Protein AF-A0A8I0ETS9-F1 (afdb_monomer)

InterPro domains:
  IPR029068 Glyoxalase/Bleomycin resistance protein/Dihydroxybiphenyl dioxygenase [G3DSA:3.10.180.10] (1-28)
  IPR029068 Glyoxalase/Bleomycin resistance protein/Dihydroxybiphenyl dioxygenase [G3DSA:3.10.180.10] (29-69)
  IPR029068 Glyoxalase/Bleomycin resistance protein/Dihydroxybiphenyl dioxygenase [SSF54593] (1-58)

Sequence (69 aa):
MVQRLSLITLGVADLDRARSFHEDGLVKDNDEVRWGGYSGYIADPDGHPWEIAHHRFWTIHEDSRTTLR

Nearest PDB structures (foldseek):
  3bqx-assembly1_A-2  TM=8.344E-01  e=2.436E-03  Fulvimarina pelagi HTCC2506
  6on1-assembly3_F  TM=8.444E-01  e=4.392E-01  Streptomyces sclerotialus
  8hl1-assembly1_L47A  TM=3.701E-01  e=5.711E+00  Sulfolobus acidocaldarius DSM 639

Solvent-accessible surface area (backbone atoms only — not comparable to full-atom values): 4490 Å² total; per-residue (Å²): 139,76,71,58,83,88,77,84,87,78,90,68,93,48,70,67,52,38,50,48,48,68,73,76,51,88,76,46,86,70,44,80,40,97,88,65,32,40,45,29,50,38,59,48,67,85,59,54,78,42,79,54,70,48,54,80,48,52,46,74,44,98,40,52,51,73,43,80,114

Radius of gyration: 14.87 Å; Cα contacts (8 Å, |Δi|>4): 83; chains: 1; bounding box: 34×24×36 Å

Secondary structure (DSSP, 8-state):
------------S-HHHHHHHHHH------EEETTTEEEEEEE-TT--EEEEEEETTEEE-TT--EEE-

Organism: NCBI:txid2663859

Mean predicted aligned error: 7.68 Å

Structure (mmCIF, N/CA/C/O backbone):
data_AF-A0A8I0ETS9-F1
#
_entry.id   AF-A0A8I0ETS9-F1
#
loop_
_atom_site.group_PDB
_atom_site.id
_atom_site.type_symbol
_atom_site.label_atom_id
_atom_site.label_alt_id
_atom_site.label_comp_id
_atom_site.label_asym_id
_atom_site.label_entity_id
_atom_site.label_seq_id
_atom_site.pdbx_PDB_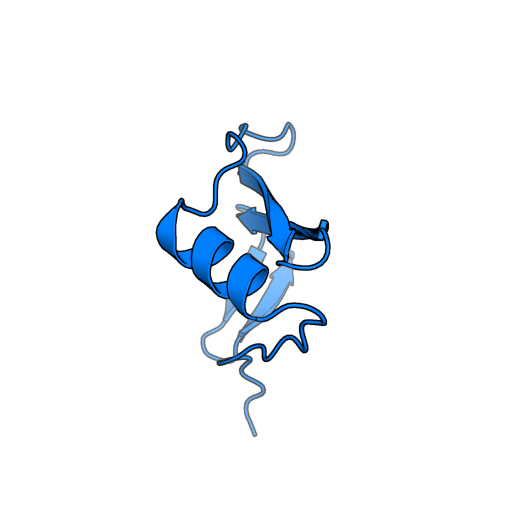ins_code
_atom_site.Cartn_x
_atom_site.Cartn_y
_atom_site.Cartn_z
_atom_site.occupancy
_atom_site.B_iso_or_equiv
_atom_site.auth_seq_id
_atom_site.auth_comp_id
_atom_site.auth_asym_id
_atom_site.auth_atom_id
_atom_site.pdbx_PDB_model_num
ATOM 1 N N . MET A 1 1 ? 21.618 9.434 0.941 1.00 52.78 1 MET A N 1
ATOM 2 C CA . MET A 1 1 ? 20.591 8.570 1.5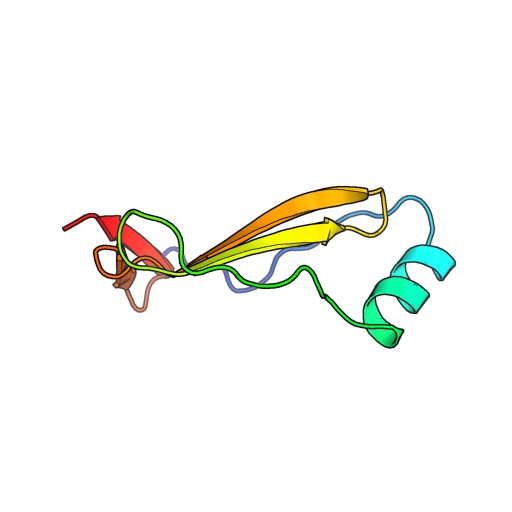60 1.00 52.78 1 MET A CA 1
ATOM 3 C C . MET A 1 1 ? 19.483 8.403 0.528 1.00 52.78 1 MET A C 1
ATOM 5 O O . MET A 1 1 ? 19.115 9.395 -0.083 1.00 52.78 1 MET A O 1
ATOM 9 N N . VAL A 1 2 ? 19.062 7.171 0.257 1.00 48.94 2 VAL A N 1
ATOM 10 C CA . VAL A 1 2 ? 18.097 6.797 -0.795 1.00 48.94 2 VAL A CA 1
ATOM 11 C C . VAL A 1 2 ? 16.734 6.572 -0.132 1.00 48.94 2 VAL A C 1
ATOM 13 O O . VAL A 1 2 ? 16.672 5.885 0.886 1.00 48.94 2 VAL A O 1
ATOM 16 N N . GLN A 1 3 ? 15.665 7.184 -0.650 1.00 49.44 3 GLN A N 1
ATOM 17 C CA . GLN A 1 3 ? 14.367 7.266 0.032 1.00 49.44 3 GLN A CA 1
ATOM 18 C C . GLN A 1 3 ? 13.367 6.230 -0.496 1.00 49.44 3 GLN A C 1
ATOM 20 O O . GLN A 1 3 ? 12.526 6.545 -1.329 1.00 49.44 3 GLN A O 1
ATOM 25 N N . ARG A 1 4 ? 13.439 5.006 0.040 1.00 63.38 4 ARG A N 1
ATOM 26 C CA . ARG A 1 4 ? 12.585 3.877 -0.352 1.00 63.38 4 ARG A CA 1
ATOM 27 C C . ARG A 1 4 ? 11.398 3.669 0.591 1.00 63.38 4 ARG A C 1
ATOM 29 O O . ARG A 1 4 ? 11.592 3.503 1.794 1.00 63.38 4 ARG A O 1
ATOM 36 N N . LEU A 1 5 ? 10.184 3.570 0.045 1.00 67.25 5 LEU A N 1
ATOM 37 C CA . LEU A 1 5 ? 9.005 3.115 0.787 1.00 67.25 5 LEU A CA 1
ATOM 38 C C . LEU A 1 5 ? 8.947 1.580 0.724 1.00 67.25 5 LEU A C 1
ATOM 40 O O . LEU A 1 5 ? 8.679 1.016 -0.328 1.00 67.25 5 LEU A O 1
ATOM 44 N N . SER A 1 6 ? 9.259 0.900 1.830 1.00 70.50 6 SER A N 1
ATOM 45 C CA . SER A 1 6 ? 9.243 -0.581 1.894 1.00 70.50 6 SER A CA 1
ATOM 46 C C . SER A 1 6 ? 8.021 -1.140 2.626 1.00 70.50 6 SER A C 1
ATOM 48 O O . SER A 1 6 ? 7.745 -2.331 2.537 1.00 70.50 6 SER A O 1
ATOM 50 N N . LEU A 1 7 ? 7.329 -0.296 3.392 1.00 77.19 7 LEU A N 1
ATOM 51 C CA . LEU A 1 7 ? 6.217 -0.681 4.250 1.00 77.19 7 LEU A CA 1
ATOM 52 C C . LEU A 1 7 ? 5.279 0.514 4.417 1.00 77.19 7 LEU A C 1
ATOM 54 O O . LEU A 1 7 ? 5.740 1.638 4.626 1.00 77.19 7 LEU A O 1
ATOM 58 N N . ILE A 1 8 ? 3.980 0.243 4.364 1.00 80.94 8 ILE A N 1
ATOM 59 C CA . ILE A 1 8 ? 2.931 1.157 4.809 1.00 80.94 8 ILE A CA 1
ATOM 60 C C . ILE A 1 8 ? 2.245 0.476 5.992 1.00 80.94 8 ILE A C 1
ATOM 62 O O . ILE A 1 8 ? 1.822 -0.673 5.878 1.00 80.94 8 ILE A O 1
ATOM 66 N N . THR A 1 9 ? 2.149 1.178 7.119 1.00 80.12 9 THR A N 1
ATOM 67 C CA . THR A 1 9 ? 1.351 0.739 8.268 1.00 80.12 9 THR A CA 1
ATOM 68 C C . THR A 1 9 ? 0.069 1.551 8.292 1.00 80.12 9 THR A C 1
ATOM 70 O O . THR A 1 9 ? 0.123 2.778 8.370 1.00 80.12 9 THR A O 1
ATOM 73 N N . LEU A 1 10 ? -1.070 0.866 8.247 1.00 82.88 10 LEU A N 1
ATOM 74 C CA . LEU A 1 10 ? -2.388 1.473 8.388 1.00 82.88 10 LEU A CA 1
ATOM 75 C C . LEU A 1 10 ? -2.930 1.146 9.778 1.00 82.88 10 LEU A C 1
ATOM 77 O O . LEU A 1 10 ? -2.957 -0.017 10.180 1.00 82.88 10 LEU A O 1
ATOM 81 N N . GLY A 1 11 ? -3.324 2.178 10.523 1.00 84.00 11 GLY A N 1
ATOM 82 C CA . GLY A 1 11 ? -4.152 1.985 11.709 1.00 84.00 11 GLY A CA 1
ATOM 83 C C . GLY A 1 11 ? -5.559 1.604 11.265 1.00 84.00 11 GLY A C 1
ATOM 84 O O . GLY A 1 11 ? -6.056 2.175 10.302 1.00 84.00 11 GLY A O 1
ATOM 85 N N . VAL A 1 12 ? -6.167 0.644 11.953 1.00 86.25 12 VAL A N 1
ATOM 86 C CA . VAL A 1 12 ? -7.528 0.170 11.674 1.00 86.25 12 VAL A CA 1
ATOM 87 C C . VAL A 1 12 ? -8.362 0.295 12.940 1.00 86.25 12 VAL A C 1
ATOM 89 O O . VAL A 1 12 ? -7.840 0.087 14.040 1.00 86.25 12 VAL A O 1
ATOM 92 N N . ALA A 1 13 ? -9.642 0.637 12.804 1.00 87.69 13 ALA A N 1
ATOM 93 C CA . ALA A 1 13 ? -10.540 0.734 13.955 1.00 87.69 13 ALA A CA 1
ATOM 94 C C . ALA A 1 13 ? -11.075 -0.638 14.411 1.00 87.69 13 ALA A C 1
ATOM 96 O O . ALA A 1 13 ? -11.421 -0.802 15.582 1.00 87.69 13 ALA A O 1
ATOM 97 N N . ASP A 1 14 ? -11.123 -1.619 13.502 1.00 90.00 14 ASP A N 1
ATOM 98 C CA . ASP A 1 14 ? -11.702 -2.951 13.711 1.00 90.00 14 ASP A CA 1
ATOM 99 C C . ASP A 1 14 ? -10.740 -4.056 13.224 1.00 90.00 14 ASP A C 1
ATOM 101 O O . ASP A 1 14 ? -10.440 -4.173 12.032 1.00 90.00 14 ASP A O 1
ATOM 105 N N . LEU A 1 15 ? -10.236 -4.868 14.162 1.00 88.69 15 LEU A N 1
ATOM 106 C CA . LEU A 1 15 ? -9.251 -5.920 13.884 1.00 88.69 15 LEU A CA 1
ATOM 107 C C . LEU A 1 15 ? -9.853 -7.126 13.153 1.00 88.69 15 LEU A C 1
ATOM 109 O O . LEU A 1 15 ? -9.184 -7.708 12.297 1.00 88.69 15 LEU A O 1
ATOM 113 N N . ASP A 1 16 ? -11.089 -7.502 13.474 1.00 89.56 16 ASP A N 1
ATOM 114 C CA . ASP A 1 16 ? -11.739 -8.661 12.858 1.00 89.56 16 ASP A CA 1
ATOM 115 C C . ASP A 1 16 ? -12.065 -8.349 11.397 1.00 89.56 16 ASP A C 1
ATOM 117 O O . ASP A 1 16 ? -11.765 -9.142 10.503 1.00 89.56 16 ASP A O 1
ATOM 121 N N . ARG A 1 17 ? -12.545 -7.129 11.130 1.00 84.12 17 ARG A N 1
ATOM 122 C CA . ARG A 1 17 ? -12.739 -6.630 9.766 1.00 84.12 17 ARG A CA 1
ATOM 123 C C . ARG A 1 17 ? -11.427 -6.554 8.987 1.00 84.12 17 ARG A C 1
ATOM 125 O O . ARG A 1 17 ? -11.390 -6.930 7.815 1.00 84.12 17 ARG A O 1
ATOM 132 N N . ALA A 1 18 ? -10.345 -6.105 9.626 1.00 84.88 18 ALA A N 1
ATOM 133 C CA . ALA A 1 18 ? -9.028 -6.087 8.999 1.00 84.88 18 ALA A CA 1
ATOM 134 C C . ALA A 1 18 ? -8.531 -7.492 8.652 1.00 84.88 18 ALA A C 1
ATOM 136 O O . ALA A 1 18 ? -7.974 -7.684 7.572 1.00 84.88 18 ALA A O 1
ATOM 137 N N . ARG A 1 19 ? -8.760 -8.481 9.518 1.00 85.31 19 ARG A N 1
ATOM 138 C CA . ARG A 1 19 ? -8.433 -9.882 9.239 1.00 85.31 19 ARG A CA 1
ATOM 139 C C . ARG A 1 19 ? -9.235 -10.420 8.052 1.00 85.31 19 ARG A C 1
ATOM 141 O O . ARG A 1 19 ? -8.611 -10.898 7.109 1.00 85.31 19 ARG A O 1
ATOM 148 N N . SER A 1 20 ? -10.566 -10.293 8.062 1.00 81.44 20 SER A N 1
ATOM 149 C CA . SER A 1 20 ? -11.416 -10.762 6.954 1.00 81.44 20 SER A CA 1
ATOM 150 C C . SER A 1 20 ? -10.996 -10.152 5.620 1.00 81.44 20 SER A C 1
ATOM 152 O O . SER A 1 20 ? -10.866 -10.861 4.634 1.00 81.44 20 SER A O 1
ATOM 154 N N . PHE A 1 21 ? -10.667 -8.858 5.599 1.00 80.38 21 PHE A N 1
ATOM 155 C CA . PHE A 1 21 ? -10.176 -8.185 4.398 1.00 80.38 21 PHE A CA 1
ATOM 156 C C . PHE A 1 21 ? -8.908 -8.824 3.794 1.00 80.38 21 PHE A C 1
ATOM 158 O O . PHE A 1 21 ? -8.785 -8.922 2.574 1.00 80.38 21 PHE A O 1
ATOM 165 N N . HIS A 1 22 ? -7.967 -9.277 4.628 1.00 75.25 22 HIS A N 1
ATOM 166 C CA . HIS A 1 22 ? -6.758 -9.956 4.150 1.00 75.25 22 HIS A CA 1
ATOM 167 C C . HIS A 1 22 ? -7.028 -11.406 3.723 1.00 75.25 22 HIS A C 1
ATOM 169 O O . HIS A 1 22 ? -6.349 -11.906 2.828 1.00 75.25 22 HIS A O 1
ATOM 175 N N . GLU A 1 23 ? -7.982 -12.078 4.370 1.00 81.69 23 GLU A N 1
ATOM 176 C CA . GLU A 1 23 ? -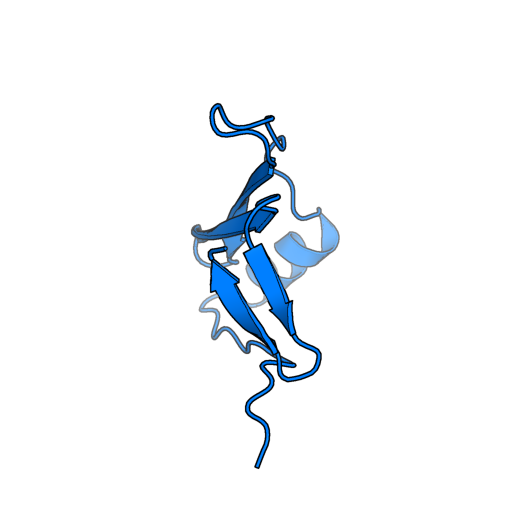8.338 -13.476 4.099 1.00 81.69 23 GLU A CA 1
ATOM 177 C C . GLU A 1 23 ? -9.214 -13.619 2.835 1.00 81.69 23 GLU A C 1
ATOM 179 O O . GLU A 1 23 ? -8.960 -14.508 2.022 1.00 81.69 23 GLU A O 1
ATOM 184 N N . ASP A 1 24 ? -10.179 -12.716 2.623 1.00 75.75 24 ASP A N 1
ATOM 185 C CA . ASP A 1 24 ? -11.164 -12.766 1.526 1.00 75.75 24 ASP A CA 1
ATOM 186 C C . ASP A 1 24 ? -10.646 -12.175 0.199 1.00 75.75 24 ASP A C 1
ATOM 188 O O . ASP A 1 24 ? -11.214 -12.414 -0.869 1.00 75.75 24 ASP A O 1
ATOM 192 N N . GLY A 1 25 ? -9.520 -11.460 0.246 1.00 62.22 25 GLY A N 1
ATOM 193 C CA . GLY A 1 25 ? -8.777 -11.018 -0.929 1.00 62.22 25 GLY A CA 1
ATOM 194 C C . GLY A 1 25 ? -9.050 -9.577 -1.370 1.00 62.22 25 GLY A C 1
ATOM 195 O O . GLY A 1 25 ? -10.165 -9.060 -1.366 1.00 62.22 25 GLY A O 1
ATOM 196 N N . LEU A 1 26 ? -7.970 -8.933 -1.814 1.00 63.69 26 LEU A N 1
ATOM 197 C CA . LEU A 1 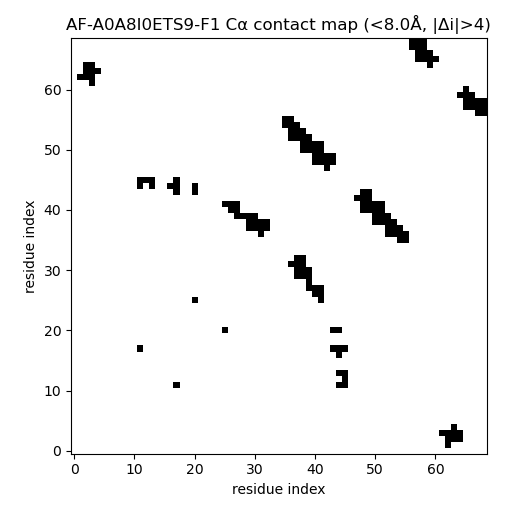26 ? -7.939 -7.598 -2.402 1.00 63.69 26 LEU A CA 1
ATOM 198 C C . LEU A 1 26 ? -8.487 -7.635 -3.833 1.00 63.69 26 LEU A C 1
ATOM 200 O O . LEU A 1 26 ? -7.720 -7.920 -4.752 1.00 63.69 26 LEU A O 1
ATOM 204 N N . VAL A 1 27 ? -9.770 -7.351 -4.072 1.00 55.50 27 VAL A N 1
ATOM 205 C CA . VAL A 1 27 ? -10.253 -7.248 -5.461 1.00 55.50 27 VAL A CA 1
ATOM 206 C C . VAL A 1 27 ? -11.207 -6.081 -5.673 1.00 55.50 27 VAL A C 1
ATOM 208 O O . VAL A 1 27 ? -12.304 -6.020 -5.122 1.00 55.50 27 VAL A O 1
ATOM 211 N N . LYS A 1 28 ? -10.811 -5.213 -6.602 1.00 54.34 28 LYS A N 1
ATOM 212 C CA . LYS A 1 28 ? -11.732 -4.620 -7.564 1.00 54.34 28 LYS A CA 1
ATOM 213 C C . LYS A 1 28 ? -11.145 -4.874 -8.947 1.00 54.34 28 LYS A C 1
ATOM 215 O O . LYS A 1 28 ? -9.927 -4.771 -9.101 1.00 54.34 28 LYS A O 1
ATOM 220 N N . ASP A 1 29 ? -11.993 -5.268 -9.894 1.00 56.03 29 ASP A N 1
ATOM 221 C CA . ASP A 1 29 ? -11.612 -5.561 -11.277 1.00 56.03 29 ASP A CA 1
ATOM 222 C C . ASP A 1 29 ? -10.661 -4.480 -11.810 1.00 56.03 29 ASP A C 1
ATOM 224 O O . ASP A 1 29 ? -10.986 -3.291 -11.816 1.00 56.03 29 ASP A O 1
ATOM 228 N N . ASN A 1 30 ? -9.443 -4.894 -12.168 1.00 55.34 30 ASN A N 1
ATOM 229 C CA . ASN A 1 30 ? -8.456 -4.013 -12.778 1.00 55.34 30 ASN A CA 1
ATOM 230 C C . ASN A 1 30 ? -8.860 -3.796 -14.234 1.00 55.34 30 ASN A C 1
ATOM 232 O O . ASN A 1 30 ? -8.682 -4.691 -15.061 1.00 55.34 30 ASN A O 1
ATOM 236 N N . ASP A 1 31 ? -9.352 -2.605 -14.550 1.00 58.72 31 ASP A N 1
ATOM 237 C CA . ASP A 1 31 ? -9.592 -2.207 -15.931 1.00 58.72 31 ASP A CA 1
ATOM 238 C C . ASP A 1 31 ? -8.323 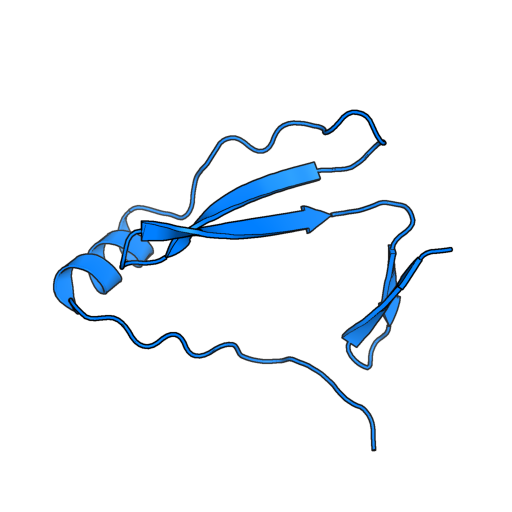-1.587 -16.536 1.00 58.72 31 ASP A C 1
ATOM 240 O O . ASP A 1 31 ? -7.581 -0.840 -15.884 1.00 58.72 31 ASP A O 1
ATOM 244 N N . GLU A 1 32 ? -8.075 -1.863 -17.821 1.00 59.38 32 GLU A N 1
ATOM 245 C CA . GLU A 1 32 ? -7.159 -1.033 -18.605 1.00 59.38 32 GLU A CA 1
ATOM 246 C C . GLU A 1 32 ? -7.713 0.391 -18.664 1.00 59.38 32 GLU A C 1
ATOM 248 O O . GLU A 1 32 ? -8.788 0.658 -19.206 1.00 59.38 32 GLU A O 1
ATOM 253 N N . VAL A 1 33 ? -6.958 1.338 -18.121 1.00 62.97 33 VAL A N 1
ATOM 254 C CA . VAL A 1 33 ? -7.337 2.748 -18.116 1.00 62.97 33 VAL A CA 1
ATOM 255 C C . VAL A 1 33 ? -6.836 3.443 -19.383 1.00 62.97 33 VAL A C 1
ATOM 257 O O . VAL A 1 33 ? -5.745 3.173 -19.889 1.00 62.97 33 VAL A O 1
ATOM 260 N N . ARG A 1 34 ? -7.650 4.380 -19.900 1.00 54.25 34 ARG A N 1
ATOM 261 C CA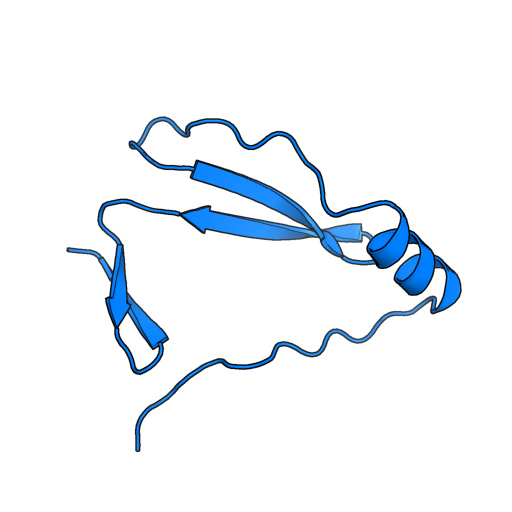 . ARG A 1 34 ? -7.555 5.021 -21.237 1.00 54.25 34 ARG A CA 1
ATOM 262 C C . ARG A 1 34 ? -6.186 5.583 -21.648 1.00 54.25 34 ARG A C 1
ATOM 264 O O . ARG A 1 34 ? -5.982 5.860 -22.826 1.00 54.25 34 ARG A O 1
ATOM 271 N N . TRP A 1 35 ? -5.275 5.805 -20.711 1.00 63.84 35 TRP A N 1
ATOM 272 C CA . TRP A 1 35 ? -3.937 6.343 -20.960 1.00 63.84 35 TRP A CA 1
ATOM 273 C C . TRP A 1 35 ? -2.863 5.250 -21.177 1.00 63.84 35 TRP A C 1
ATOM 275 O O . TRP A 1 35 ? -1.696 5.571 -21.411 1.00 63.84 35 TRP A O 1
ATOM 285 N N . GLY A 1 36 ? -3.244 3.965 -21.175 1.00 63.56 36 GLY A N 1
ATOM 286 C CA . GLY A 1 36 ? -2.365 2.842 -21.525 1.00 63.56 36 GLY A CA 1
ATOM 287 C C . GLY A 1 36 ? -1.631 2.221 -20.334 1.00 63.56 36 GLY A C 1
ATOM 288 O O . GLY A 1 36 ? -0.431 1.951 -20.421 1.00 63.56 36 GLY A O 1
ATOM 289 N N . GLY A 1 37 ? -2.338 2.010 -19.225 1.00 74.44 37 GLY A N 1
ATOM 290 C CA . GLY A 1 37 ? -1.878 1.196 -18.099 1.00 74.44 37 GLY A CA 1
ATOM 291 C C . GLY A 1 37 ? -3.049 0.650 -17.293 1.00 74.44 37 GLY A C 1
ATOM 292 O O . GLY A 1 37 ? -4.168 0.612 -17.797 1.00 74.44 37 GLY A O 1
ATOM 293 N N . TYR A 1 38 ? -2.785 0.225 -16.062 1.00 75.44 38 TYR A N 1
ATOM 294 C CA . TYR A 1 38 ? -3.777 -0.410 -15.194 1.00 75.44 38 TYR A CA 1
ATOM 295 C C . TYR A 1 38 ? -3.974 0.443 -13.952 1.00 75.44 38 TYR A C 1
ATOM 297 O O . TYR A 1 38 ? -3.001 0.942 -13.388 1.00 75.44 38 TYR A O 1
ATOM 305 N N . SER A 1 39 ? -5.218 0.620 -13.534 1.00 77.12 39 SER A N 1
ATOM 306 C CA . SER A 1 39 ? -5.538 1.196 -12.235 1.00 77.12 39 SER A CA 1
ATOM 307 C C . SER A 1 39 ? -6.730 0.452 -11.655 1.00 77.12 39 SER A C 1
ATOM 309 O O . SER A 1 39 ? -7.689 0.147 -12.363 1.00 77.12 39 SER A O 1
ATOM 311 N N . GLY A 1 40 ? -6.643 0.158 -10.366 1.00 71.94 40 GLY A N 1
ATOM 312 C CA . GLY A 1 40 ? -7.709 -0.436 -9.583 1.00 71.94 40 GLY A CA 1
ATOM 313 C C . GLY A 1 40 ? -7.718 0.163 -8.187 1.00 71.94 40 GLY A C 1
ATOM 314 O O . GLY A 1 40 ? -6.731 0.743 -7.733 1.00 71.94 40 GLY A O 1
ATOM 315 N N . TYR A 1 41 ? -8.840 0.016 -7.491 1.00 79.06 41 TYR A N 1
ATOM 316 C CA . TYR A 1 41 ? -8.972 0.481 -6.114 1.00 79.06 41 TYR A CA 1
ATOM 317 C C . TYR A 1 41 ? -9.139 -0.701 -5.174 1.00 79.06 41 TYR A C 1
ATOM 319 O O . TYR A 1 41 ? -9.997 -1.550 -5.401 1.00 79.06 41 TYR A O 1
ATOM 327 N N . ILE A 1 42 ? -8.379 -0.705 -4.088 1.00 80.31 42 ILE A N 1
ATOM 328 C CA . ILE A 1 42 ? -8.629 -1.551 -2.923 1.00 80.31 42 ILE A CA 1
ATOM 329 C C . ILE A 1 42 ? -9.159 -0.651 -1.809 1.00 80.31 42 ILE A C 1
ATOM 331 O O . ILE A 1 42 ? -8.660 0.453 -1.622 1.00 80.31 42 ILE A O 1
ATOM 335 N N . ALA A 1 43 ? -10.198 -1.064 -1.093 1.00 82.38 43 ALA A N 1
ATOM 336 C CA . ALA A 1 43 ? -10.599 -0.358 0.121 1.00 82.38 43 ALA A CA 1
ATOM 337 C C . ALA A 1 43 ? -9.744 -0.874 1.278 1.00 82.38 43 ALA A C 1
ATOM 339 O O . ALA A 1 43 ? -9.534 -2.070 1.336 1.00 82.38 43 ALA A O 1
ATOM 340 N N . ASP A 1 44 ? -9.254 -0.042 2.188 1.00 85.44 44 ASP A N 1
ATOM 341 C CA . ASP A 1 44 ? -8.658 -0.544 3.429 1.00 85.44 44 ASP A CA 1
ATOM 342 C C . ASP A 1 44 ? -9.739 -1.132 4.365 1.00 85.44 44 ASP A C 1
ATOM 344 O O . ASP A 1 44 ? -10.937 -1.054 4.058 1.00 85.44 44 ASP A O 1
ATOM 348 N N . PRO A 1 45 ? -9.365 -1.727 5.512 1.00 86.25 45 PRO A N 1
ATOM 349 C CA . PRO A 1 45 ? -10.342 -2.280 6.444 1.00 86.25 45 PRO A CA 1
ATOM 350 C C . PRO A 1 45 ? -11.407 -1.288 6.915 1.00 86.25 45 PRO A C 1
ATOM 352 O O . PRO A 1 45 ? -12.541 -1.701 7.130 1.00 86.25 45 PRO A O 1
ATOM 355 N N . ASP A 1 46 ? -11.102 0.006 7.005 1.00 84.88 46 ASP A N 1
ATOM 356 C CA . ASP A 1 46 ? -12.071 1.037 7.392 1.00 84.88 46 ASP A CA 1
ATOM 357 C C . ASP A 1 46 ? -12.914 1.530 6.195 1.00 84.88 46 ASP A C 1
ATOM 359 O O . ASP A 1 46 ? -13.903 2.244 6.363 1.00 84.88 46 ASP A O 1
ATOM 363 N N . GLY A 1 47 ? -12.591 1.083 4.979 1.00 80.94 47 GLY A N 1
ATOM 364 C CA . GLY A 1 47 ? -13.304 1.390 3.745 1.00 80.94 47 GLY A CA 1
ATOM 365 C C . GLY A 1 47 ? -12.695 2.528 2.926 1.00 80.94 47 GLY A C 1
ATOM 366 O O . GLY A 1 47 ? -13.307 2.934 1.934 1.00 80.94 47 GLY A O 1
ATOM 367 N N . HIS A 1 48 ? -11.523 3.058 3.293 1.00 85.00 48 HIS A N 1
ATOM 368 C CA . HIS A 1 48 ? -10.894 4.128 2.516 1.00 85.00 48 HIS A CA 1
ATOM 369 C C . HIS A 1 48 ? -10.302 3.570 1.219 1.00 85.00 48 HIS A C 1
ATOM 371 O O . HIS A 1 48 ? -9.579 2.576 1.259 1.00 85.00 48 HIS A O 1
ATOM 377 N N . PRO A 1 49 ? -10.564 4.191 0.058 1.00 82.75 49 PRO A N 1
ATOM 378 C CA . PRO A 1 49 ? -10.044 3.705 -1.208 1.00 82.75 49 PRO A CA 1
ATOM 379 C C . PRO A 1 49 ? -8.561 4.054 -1.375 1.00 82.75 49 PRO A C 1
ATOM 381 O O . PRO A 1 49 ? -8.160 5.212 -1.273 1.00 82.75 49 PRO A O 1
ATOM 384 N N . TRP A 1 50 ? -7.771 3.049 -1.726 1.00 83.81 50 TRP A N 1
ATOM 385 C CA . TRP A 1 50 ? -6.384 3.149 -2.154 1.00 83.81 50 TRP A CA 1
ATOM 386 C C . TRP A 1 50 ? -6.282 2.734 -3.614 1.00 83.81 50 TRP A C 1
ATOM 388 O O . TRP A 1 50 ? -6.784 1.682 -4.003 1.00 83.81 50 TRP A O 1
ATOM 398 N N . GLU A 1 51 ? -5.629 3.560 -4.424 1.00 83.69 51 GLU A N 1
ATOM 399 C CA . GLU A 1 51 ? -5.377 3.246 -5.827 1.00 83.69 51 GLU A CA 1
ATOM 400 C C . GLU A 1 51 ? -4.094 2.424 -5.965 1.00 83.69 51 GLU A C 1
ATOM 402 O O . GLU A 1 51 ? -3.028 2.820 -5.491 1.00 83.69 51 GLU A O 1
ATOM 407 N N . ILE A 1 52 ? -4.193 1.298 -6.665 1.00 81.69 52 ILE A N 1
ATOM 408 C CA . ILE A 1 52 ? -3.052 0.542 -7.160 1.00 81.69 52 ILE A CA 1
ATOM 409 C C . ILE A 1 52 ? -2.960 0.816 -8.656 1.00 81.69 52 ILE A C 1
ATOM 411 O O . ILE A 1 52 ? -3.779 0.335 -9.437 1.00 81.69 52 ILE A O 1
ATOM 415 N N . ALA A 1 53 ? -1.966 1.609 -9.048 1.00 82.19 53 ALA A N 1
ATOM 416 C CA . ALA A 1 53 ? -1.784 2.038 -10.426 1.00 82.19 53 ALA A CA 1
ATOM 417 C C . ALA A 1 53 ? -0.446 1.559 -10.999 1.00 82.19 53 ALA A C 1
ATOM 419 O O . ALA A 1 53 ? 0.608 1.660 -10.371 1.00 82.19 53 ALA A O 1
ATOM 420 N N . HIS A 1 54 ? -0.489 1.087 -12.240 1.00 80.44 54 HIS A N 1
ATOM 421 C CA . HIS A 1 54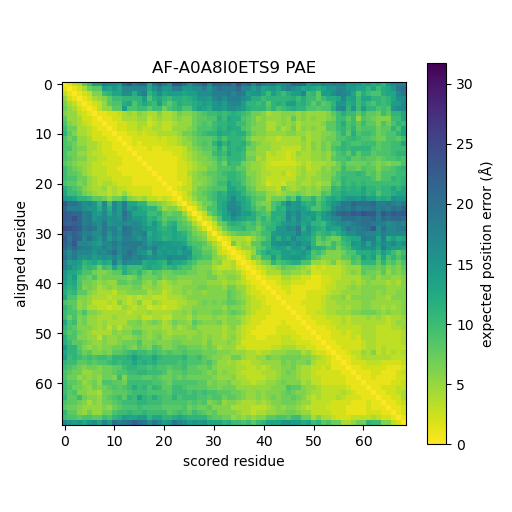 ? 0.664 0.775 -13.067 1.00 80.44 54 HIS A CA 1
ATOM 422 C C . HIS A 1 54 ? 0.622 1.633 -14.330 1.00 80.44 54 HIS A C 1
ATOM 424 O O . HIS A 1 54 ? -0.218 1.425 -15.211 1.00 80.44 54 HIS A O 1
ATOM 430 N N . HIS A 1 55 ? 1.564 2.571 -14.447 1.00 80.31 55 HIS A N 1
ATOM 431 C CA . HIS A 1 55 ? 1.638 3.488 -15.579 1.00 80.31 55 HIS A CA 1
ATOM 432 C C . HIS A 1 55 ? 2.886 3.266 -16.431 1.00 80.31 55 HIS A C 1
ATOM 434 O O . HIS A 1 55 ? 4.008 3.390 -15.949 1.00 80.31 55 HIS A O 1
ATOM 440 N N . ARG A 1 56 ? 2.717 3.026 -17.740 1.00 81.25 56 ARG A N 1
ATOM 441 C CA . ARG A 1 56 ? 3.834 2.733 -18.666 1.00 81.25 56 ARG A CA 1
ATOM 442 C C . ARG A 1 56 ? 4.875 3.852 -18.796 1.00 81.25 56 ARG A C 1
ATOM 444 O O . ARG A 1 56 ? 5.985 3.601 -19.265 1.00 81.25 56 ARG A O 1
ATOM 451 N N . PHE A 1 57 ? 4.521 5.089 -18.444 1.00 83.38 57 PHE A N 1
ATOM 452 C CA . PHE A 1 57 ? 5.447 6.231 -18.423 1.00 83.38 57 PHE A CA 1
ATOM 453 C C . PHE A 1 57 ? 6.007 6.545 -17.030 1.00 83.38 57 PHE A C 1
ATOM 455 O O . PHE A 1 57 ? 6.797 7.474 -16.893 1.00 83.38 57 PHE A O 1
ATOM 462 N N . TRP A 1 58 ? 5.623 5.791 -15.998 1.00 87.81 58 TRP A N 1
ATOM 463 C CA . TRP A 1 58 ? 6.315 5.867 -14.718 1.00 87.81 58 TRP A CA 1
ATOM 464 C C . TRP A 1 58 ? 7.595 5.043 -14.776 1.00 87.81 58 TRP A C 1
ATOM 466 O O . TRP A 1 58 ? 7.604 3.905 -15.239 1.00 87.81 58 TRP A O 1
ATOM 476 N N . THR A 1 59 ? 8.673 5.632 -14.278 1.00 88.31 59 THR A N 1
ATOM 477 C CA . THR A 1 59 ? 9.889 4.913 -13.915 1.00 88.31 59 THR A CA 1
ATOM 478 C C . THR A 1 59 ? 9.933 4.854 -12.400 1.00 88.31 59 THR A C 1
ATOM 480 O O . THR A 1 59 ? 10.032 5.895 -11.746 1.00 88.31 59 THR A O 1
ATOM 483 N N . ILE A 1 60 ? 9.848 3.641 -11.858 1.00 87.00 60 ILE A N 1
ATOM 484 C CA . ILE A 1 60 ? 10.088 3.369 -10.443 1.00 87.00 60 ILE A CA 1
ATOM 485 C C . ILE A 1 60 ? 11.566 3.006 -10.326 1.00 87.00 60 ILE A C 1
ATOM 487 O O . ILE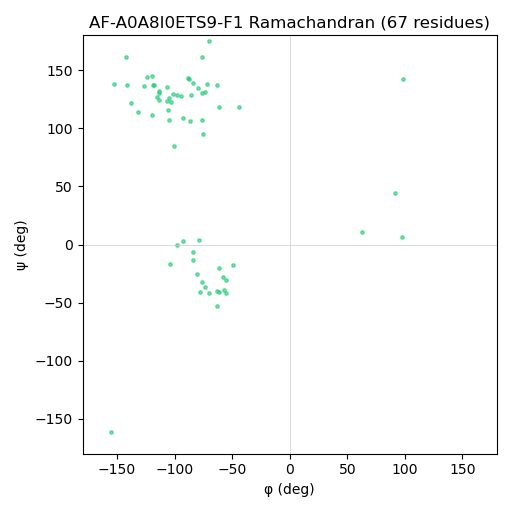 A 1 60 ? 12.007 1.976 -10.834 1.00 87.00 60 ILE A O 1
ATOM 491 N N . HIS A 1 61 ? 12.347 3.901 -9.732 1.00 85.94 61 HIS A N 1
ATOM 492 C CA . HIS A 1 61 ? 13.782 3.706 -9.532 1.00 85.94 61 HIS A CA 1
ATOM 493 C C . HIS A 1 61 ? 14.022 2.733 -8.367 1.00 85.94 61 HIS A C 1
ATOM 495 O O . HIS A 1 61 ? 13.146 2.530 -7.529 1.00 85.94 61 HIS A O 1
ATOM 501 N N . GLU A 1 62 ? 15.217 2.145 -8.267 1.00 83.25 62 GLU A N 1
ATOM 502 C CA . GLU A 1 62 ? 15.576 1.228 -7.163 1.00 83.25 62 GLU A CA 1
ATOM 503 C C . GLU A 1 62 ? 15.446 1.895 -5.778 1.00 83.25 62 GLU A C 1
ATOM 505 O O . GLU A 1 62 ? 15.130 1.258 -4.770 1.00 83.25 62 GLU A O 1
ATOM 510 N N . ASP A 1 63 ? 15.615 3.216 -5.744 1.00 83.62 63 ASP A N 1
ATOM 511 C CA . ASP A 1 63 ? 15.399 4.054 -4.570 1.00 83.62 63 ASP A CA 1
ATOM 512 C C . ASP A 1 63 ? 13.922 4.366 -4.282 1.00 83.62 63 ASP A C 1
ATOM 514 O O . ASP A 1 63 ? 13.646 5.106 -3.353 1.00 83.62 63 ASP A O 1
ATOM 518 N N . SER A 1 64 ? 12.985 3.795 -5.044 1.00 82.06 64 SER A N 1
ATOM 519 C CA . SER A 1 64 ? 11.527 4.008 -4.988 1.00 82.06 64 SER A CA 1
ATOM 520 C C . SER A 1 64 ? 11.031 5.412 -5.302 1.00 82.06 64 SER A C 1
ATOM 522 O O . SER A 1 64 ? 9.838 5.686 -5.142 1.00 82.06 64 SER A O 1
ATOM 524 N N . ARG A 1 65 ? 11.884 6.303 -5.815 1.00 85.31 65 ARG A N 1
ATOM 525 C CA . ARG A 1 65 ? 11.367 7.502 -6.474 1.00 85.31 65 ARG A CA 1
ATOM 526 C C . ARG A 1 65 ? 10.573 7.078 -7.701 1.00 85.31 65 ARG A C 1
ATOM 528 O O . ARG A 1 65 ? 11.003 6.221 -8.472 1.00 85.31 65 ARG A O 1
ATOM 535 N N . THR A 1 66 ? 9.429 7.719 -7.892 1.00 88.00 66 THR A N 1
ATOM 536 C CA . THR A 1 66 ? 8.612 7.570 -9.096 1.00 88.00 66 THR A CA 1
ATOM 537 C C . THR A 1 66 ? 8.753 8.836 -9.928 1.00 88.00 66 THR A C 1
ATOM 539 O O . THR A 1 66 ? 8.503 9.934 -9.435 1.00 88.00 66 THR A O 1
ATOM 542 N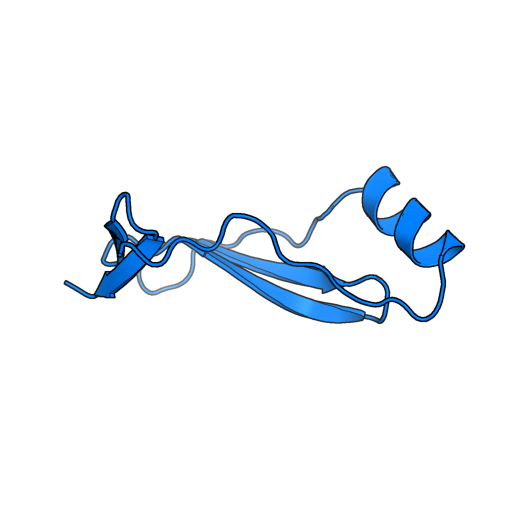 N . THR A 1 67 ? 9.180 8.699 -11.181 1.00 89.94 67 THR A N 1
ATOM 543 C CA . THR A 1 67 ? 9.282 9.816 -12.135 1.00 89.94 67 THR A CA 1
ATOM 544 C C . THR A 1 67 ? 8.403 9.557 -13.348 1.00 89.94 67 THR A C 1
ATOM 546 O O . THR A 1 67 ? 8.311 8.416 -13.793 1.00 89.94 67 THR A O 1
ATOM 549 N N . LEU A 1 68 ? 7.810 10.605 -13.916 1.00 85.62 68 LEU A N 1
ATOM 550 C CA . LEU A 1 68 ? 7.106 10.546 -15.198 1.00 85.62 68 LEU A CA 1
ATOM 551 C C . LEU A 1 68 ? 8.075 10.948 -16.319 1.00 85.62 68 LEU A C 1
ATOM 553 O O . LEU A 1 68 ? 8.731 11.982 -16.199 1.00 85.62 68 LEU A O 1
ATOM 557 N N . ARG A 1 69 ? 8.189 10.121 -17.362 1.00 71.75 69 ARG A N 1
ATOM 558 C CA . ARG A 1 69 ? 9.013 10.390 -18.554 1.00 71.75 69 ARG A CA 1
ATOM 559 C C . ARG A 1 69 ? 8.213 11.018 -19.687 1.00 71.75 69 ARG A C 1
ATOM 561 O O . ARG A 1 69 ? 7.042 10.608 -19.855 1.00 71.75 69 ARG A O 1
#

Foldseek 3Di:
DQADDPDDDDDDPDPVLQVCDVVVDFDDDWDQDPQGWTWDWGAGSNGRTDIDTDDPQWDQDPSRDTDGD

pLDDT: mean 76.52, std 11.46, range [48.94, 90.0]